Protein AF-A0A1B8NV37-F1 (afdb_monomer)

Mean predicted aligned error: 9.91 Å

Nearest PDB structures (foldseek):
  8gym-assembly1_7l  TM=1.848E-01  e=8.787E+00  Tetrahymena thermophila SB210
  1bp3-assembly1_A  TM=1.565E-01  e=9.350E+00  Homo sapiens

Organism: Halomonas elongata (NCBI:txid2746)

Foldseek 3Di:
DPDLDDAQQADDQVLLVLLVLVCVVVVPDWAADPPWPAGIVVRCCPDPLVAQNCLVRDPPPPPPVVVCVVPPPDDDDRPDPDPRSRGGDDDPSSVVSSSCCVPPPPNVVSVD

Radius of gyration: 16.34 Å; Cα contacts (8 Å, |Δi|>4): 104; chains: 1; bounding box: 37×35×49 Å

Secondary structure (DSSP, 8-state):
-------SSS--HHHHHHHHHHHHHHTPPPPB-TTSSSSBHHHHHHSTTTTT-GGGGS------HHHHHHH--S----S--STTTTS---SHHHHHHHHHHHH-TTGGGT--

Structure (mmCIF, N/CA/C/O backbone):
data_AF-A0A1B8NV37-F1
#
_entry.id   AF-A0A1B8NV37-F1
#
loop_
_atom_site.group_PDB
_atom_site.id
_atom_site.type_symbol
_atom_site.label_atom_id
_atom_site.label_alt_id
_atom_site.label_comp_id
_atom_site.label_asym_id
_atom_site.label_entity_id
_atom_site.label_seq_id
_atom_site.pdbx_PDB_ins_code
_atom_site.Cartn_x
_atom_site.Cartn_y
_atom_site.Cartn_z
_atom_site.occupancy
_atom_site.B_iso_or_equiv
_atom_site.auth_seq_id
_atom_site.auth_comp_id
_atom_site.auth_asym_id
_atom_site.auth_atom_id
_atom_site.pdbx_PDB_model_num
ATOM 1 N N . MET A 1 1 ? 21.372 1.040 -7.855 1.00 48.44 1 MET A N 1
ATOM 2 C CA . MET A 1 1 ? 20.559 1.676 -6.797 1.00 48.44 1 MET A CA 1
ATOM 3 C C . MET A 1 1 ? 20.701 0.810 -5.556 1.00 48.44 1 MET A C 1
ATOM 5 O O . MET A 1 1 ? 20.366 -0.358 -5.6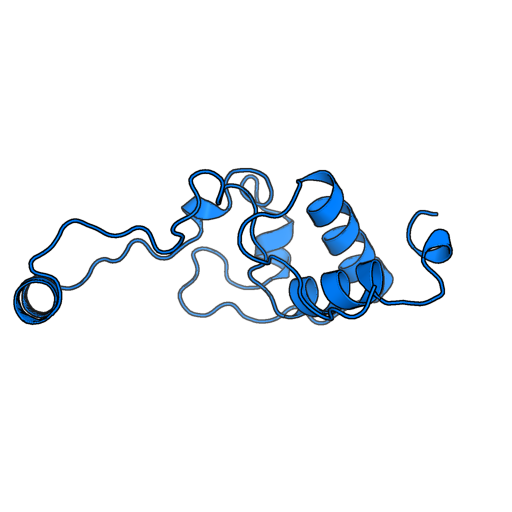37 1.00 48.44 1 MET A O 1
ATOM 9 N N . THR A 1 2 ? 21.311 1.316 -4.483 1.00 59.94 2 THR A N 1
ATOM 10 C CA . THR A 1 2 ? 21.692 0.547 -3.275 1.00 59.94 2 THR A CA 1
ATOM 11 C C . THR A 1 2 ? 20.704 0.704 -2.109 1.00 59.94 2 THR A C 1
ATOM 13 O O . THR A 1 2 ? 21.059 0.402 -0.977 1.00 59.94 2 THR A O 1
ATOM 16 N N . GLY A 1 3 ? 19.485 1.191 -2.370 1.00 64.75 3 GLY A N 1
ATOM 17 C CA . GLY A 1 3 ? 18.424 1.328 -1.368 1.00 64.75 3 GLY A CA 1
ATOM 18 C C . GLY A 1 3 ? 17.262 0.365 -1.622 1.00 64.75 3 GLY A C 1
ATOM 19 O O . GLY A 1 3 ? 16.883 0.141 -2.773 1.00 64.75 3 GLY A O 1
ATOM 20 N N . ASP A 1 4 ? 16.710 -0.176 -0.540 1.00 74.31 4 ASP A N 1
ATOM 21 C CA . ASP A 1 4 ? 15.548 -1.075 -0.456 1.00 74.31 4 ASP A CA 1
ATOM 22 C C . ASP A 1 4 ? 14.292 -0.361 0.084 1.00 74.31 4 ASP A C 1
ATOM 24 O O . ASP A 1 4 ? 13.317 -0.985 0.496 1.00 74.31 4 ASP A O 1
ATOM 28 N N . GLN A 1 5 ? 14.317 0.969 0.084 1.00 85.44 5 GLN A N 1
ATOM 29 C CA . GLN A 1 5 ? 13.266 1.796 0.657 1.00 85.44 5 GLN A 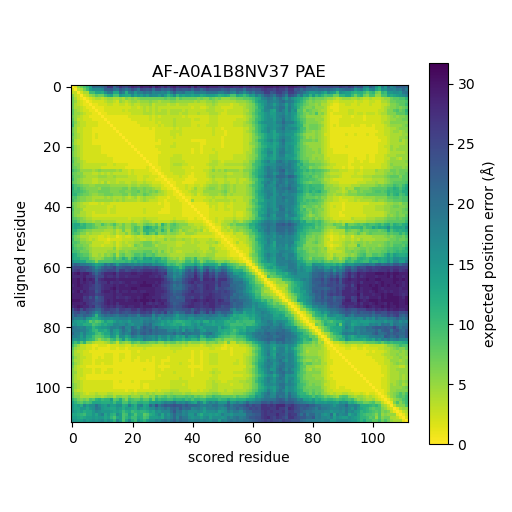CA 1
ATOM 30 C C . GLN A 1 5 ? 12.173 2.116 -0.368 1.00 85.44 5 GLN A C 1
ATOM 32 O O . GLN A 1 5 ? 12.457 2.431 -1.524 1.00 85.44 5 GLN A O 1
ATOM 37 N N . VAL A 1 6 ? 10.923 2.095 0.094 1.00 87.56 6 VAL A N 1
ATOM 38 C CA . VAL A 1 6 ? 9.739 2.622 -0.601 1.00 87.56 6 VAL A CA 1
ATOM 39 C C . VAL A 1 6 ? 9.013 3.610 0.301 1.00 87.56 6 VAL A C 1
ATOM 41 O O . VAL A 1 6 ? 8.972 3.430 1.517 1.00 87.56 6 VAL A O 1
ATOM 44 N N . TYR A 1 7 ? 8.415 4.632 -0.307 1.00 87.75 7 TYR A N 1
ATOM 45 C CA . TYR A 1 7 ? 7.504 5.551 0.370 1.00 87.75 7 TYR A CA 1
ATOM 46 C C . TYR A 1 7 ? 6.095 4.960 0.328 1.00 87.75 7 TYR A C 1
ATOM 48 O O . TYR A 1 7 ? 5.521 4.794 -0.748 1.00 87.75 7 TYR A O 1
ATOM 56 N N . ALA A 1 8 ? 5.572 4.580 1.492 1.00 91.06 8 ALA A N 1
ATOM 57 C CA . ALA A 1 8 ? 4.239 3.990 1.622 1.00 91.06 8 ALA A CA 1
ATOM 58 C C . ALA A 1 8 ? 3.149 5.044 1.873 1.00 91.06 8 ALA A C 1
ATOM 60 O O . ALA A 1 8 ? 1.971 4.753 1.709 1.00 91.06 8 ALA A O 1
ATOM 61 N N . ASP A 1 9 ? 3.537 6.252 2.271 1.00 86.38 9 ASP A N 1
ATOM 62 C CA . ASP A 1 9 ? 2.674 7.353 2.697 1.00 86.38 9 ASP A CA 1
ATOM 63 C C . ASP A 1 9 ? 2.310 8.342 1.576 1.00 86.38 9 ASP A C 1
ATOM 65 O O . ASP A 1 9 ? 1.323 9.065 1.703 1.00 86.38 9 ASP A O 1
ATOM 69 N N . ASP A 1 10 ? 3.078 8.367 0.483 1.00 87.88 10 ASP A N 1
ATOM 70 C CA . ASP A 1 10 ? 2.822 9.185 -0.711 1.00 87.88 10 ASP A CA 1
ATOM 71 C C . ASP A 1 10 ? 3.036 8.342 -1.976 1.00 87.88 10 ASP A C 1
ATOM 73 O O . ASP A 1 10 ? 4.145 8.215 -2.506 1.00 87.88 10 ASP A O 1
ATOM 77 N N . VAL A 1 11 ? 1.961 7.693 -2.427 1.00 90.62 11 VAL A N 1
ATOM 78 C CA . VAL A 1 11 ? 1.991 6.760 -3.560 1.00 90.62 11 VAL A CA 1
ATOM 79 C C . VAL A 1 11 ? 1.297 7.377 -4.767 1.00 90.62 11 VAL A C 1
ATOM 81 O O . VAL A 1 11 ? 0.121 7.735 -4.729 1.00 90.62 11 VAL A O 1
ATOM 84 N N . ALA A 1 12 ? 1.988 7.444 -5.904 1.00 91.00 12 ALA A N 1
ATOM 85 C CA . ALA A 1 12 ? 1.364 7.901 -7.142 1.00 91.00 12 ALA A CA 1
ATOM 86 C C . ALA A 1 12 ? 0.157 7.013 -7.508 1.00 91.00 12 ALA A C 1
ATOM 88 O O . ALA A 1 12 ? 0.260 5.787 -7.507 1.00 91.00 12 ALA A O 1
ATOM 89 N N . GLY A 1 13 ? -0.974 7.613 -7.889 1.00 91.25 13 GLY A N 1
ATOM 90 C CA . GLY A 1 13 ? -2.191 6.861 -8.234 1.00 91.25 13 GLY A CA 1
ATOM 91 C C . GLY A 1 13 ? -1.982 5.752 -9.277 1.00 91.25 13 GLY A C 1
ATOM 92 O O . GLY A 1 13 ? -2.442 4.638 -9.040 1.00 91.25 13 GLY A O 1
ATOM 93 N N . PRO A 1 14 ? -1.227 5.972 -10.376 1.00 92.62 14 PRO A N 1
ATOM 94 C CA . PRO A 1 14 ? -0.899 4.899 -11.317 1.00 92.62 14 PRO A CA 1
ATOM 95 C C . PRO A 1 14 ? -0.143 3.720 -10.687 1.00 92.62 14 PRO A C 1
ATOM 97 O O . PRO A 1 14 ? -0.382 2.574 -11.060 1.00 92.62 14 PRO A O 1
ATOM 100 N N . MET A 1 15 ? 0.735 3.980 -9.711 1.00 93.06 15 MET A N 1
ATOM 101 C CA . MET A 1 15 ? 1.436 2.922 -8.980 1.00 93.06 15 MET A CA 1
ATOM 102 C C . MET A 1 15 ? 0.458 2.119 -8.122 1.00 93.06 15 MET A C 1
ATOM 104 O O . MET A 1 15 ? 0.487 0.894 -8.128 1.00 93.06 15 MET A O 1
ATOM 108 N N . LEU A 1 16 ? -0.461 2.803 -7.444 1.00 94.06 16 LEU A N 1
ATOM 109 C CA . LEU A 1 16 ? -1.491 2.168 -6.629 1.00 94.06 16 LEU A CA 1
ATOM 110 C C . LEU A 1 16 ? -2.457 1.309 -7.466 1.00 94.06 16 LEU A C 1
ATOM 112 O O . LEU A 1 16 ? -2.855 0.224 -7.050 1.00 94.06 16 LEU A O 1
ATOM 116 N N . VAL A 1 17 ? -2.782 1.746 -8.687 1.00 93.94 17 VAL A N 1
ATOM 117 C CA . VAL A 1 17 ? -3.537 0.936 -9.659 1.00 93.94 17 VAL A CA 1
ATOM 118 C C . VAL A 1 17 ? -2.777 -0.343 -10.015 1.00 93.94 17 VAL A C 1
ATOM 120 O O . VAL A 1 17 ? -3.359 -1.426 -9.975 1.00 93.94 17 VAL A O 1
ATOM 123 N N . ALA A 1 18 ? -1.484 -0.241 -10.323 1.00 94.31 18 ALA A N 1
ATOM 124 C CA . ALA A 1 18 ? -0.657 -1.402 -10.648 1.00 94.31 18 ALA A CA 1
ATOM 125 C C . ALA A 1 18 ? -0.534 -2.380 -9.471 1.00 94.31 18 ALA A C 1
ATOM 127 O O . ALA A 1 18 ? -0.582 -3.594 -9.662 1.00 94.31 18 ALA A O 1
ATOM 128 N N . ILE A 1 19 ? -0.442 -1.851 -8.250 1.00 95.25 19 ILE A N 1
ATOM 129 C CA . ILE A 1 19 ? -0.462 -2.630 -7.011 1.00 95.25 19 ILE A CA 1
ATOM 130 C C . ILE A 1 19 ? -1.761 -3.440 -6.904 1.00 95.25 19 ILE A C 1
ATOM 132 O O . ILE A 1 19 ? -1.692 -4.659 -6.760 1.00 95.25 19 ILE A O 1
ATOM 136 N N . HIS A 1 20 ? -2.934 -2.811 -7.046 1.00 95.00 20 HIS A N 1
ATOM 137 C CA . HIS A 1 20 ? -4.221 -3.518 -6.968 1.00 95.00 20 HIS A CA 1
ATOM 138 C C . HIS A 1 20 ? -4.378 -4.573 -8.080 1.00 95.00 20 HIS A C 1
ATOM 140 O O . HIS A 1 20 ? -4.863 -5.677 -7.828 1.00 95.00 20 HIS A O 1
ATOM 146 N N . GLN A 1 21 ? -3.912 -4.280 -9.299 1.00 94.19 21 GLN A N 1
ATOM 147 C CA . GLN A 1 21 ? -3.901 -5.254 -10.396 1.00 94.19 21 GLN A CA 1
ATOM 148 C C . GLN A 1 21 ? -3.002 -6.455 -10.087 1.00 94.19 21 GLN A C 1
ATOM 150 O O . GLN A 1 21 ? -3.376 -7.597 -10.364 1.00 94.19 21 GLN A O 1
ATOM 155 N N . LEU A 1 22 ? -1.826 -6.220 -9.500 1.00 94.56 22 LEU A N 1
ATOM 156 C CA . LEU A 1 22 ? -0.906 -7.2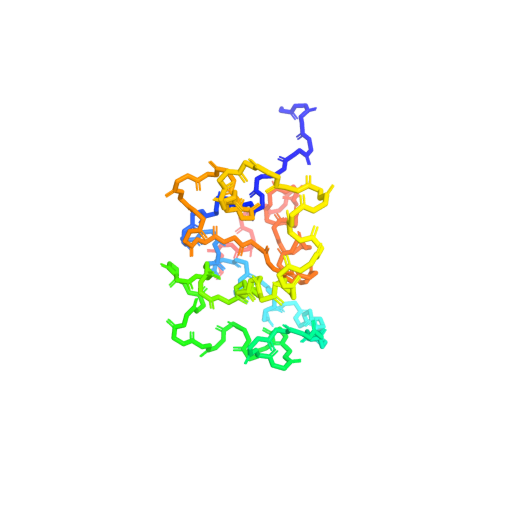91 -9.141 1.00 94.56 22 LEU A CA 1
ATOM 157 C C . LEU A 1 22 ? -1.460 -8.162 -8.008 1.00 94.56 22 LEU A C 1
ATOM 159 O O . LEU A 1 22 ? -1.365 -9.386 -8.094 1.00 94.56 22 LEU A O 1
ATOM 163 N N . ILE A 1 23 ? -2.075 -7.548 -6.993 1.00 95.69 23 ILE A N 1
ATOM 164 C CA . ILE A 1 23 ? -2.790 -8.243 -5.911 1.00 95.69 23 ILE A CA 1
ATOM 165 C C . ILE A 1 23 ? -3.814 -9.215 -6.503 1.00 95.69 23 ILE A C 1
ATOM 167 O O . ILE A 1 23 ? -3.783 -10.406 -6.190 1.00 95.69 23 ILE A O 1
ATOM 171 N N . GLN A 1 24 ? -4.654 -8.733 -7.426 1.00 94.38 24 GLN A N 1
ATOM 172 C CA . GLN A 1 24 ? -5.656 -9.558 -8.099 1.00 94.38 24 GLN A CA 1
ATOM 173 C C . GLN A 1 24 ? -5.018 -10.672 -8.943 1.00 94.38 24 GLN A C 1
ATOM 175 O O . GLN A 1 24 ? -5.463 -11.817 -8.894 1.00 94.38 24 GLN A O 1
ATOM 180 N N . ARG A 1 25 ? -3.968 -10.360 -9.713 1.00 94.00 25 ARG A N 1
ATOM 181 C CA . ARG A 1 25 ? -3.289 -11.320 -10.599 1.00 94.00 25 ARG A CA 1
ATOM 182 C C . ARG A 1 25 ? -2.609 -12.453 -9.835 1.00 94.00 25 ARG A C 1
ATOM 184 O O . ARG A 1 25 ? -2.587 -13.580 -10.322 1.00 94.00 25 ARG A O 1
ATOM 19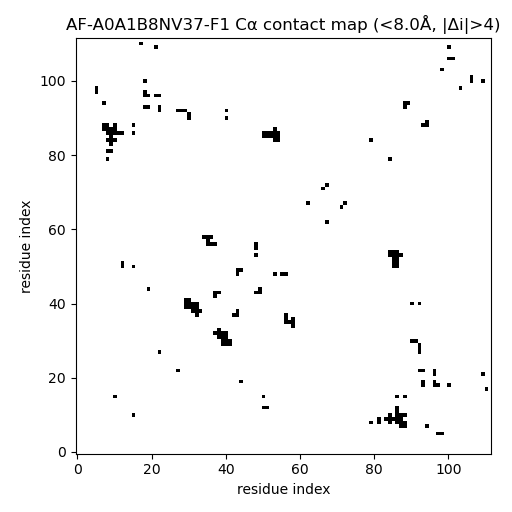1 N N . LEU A 1 26 ? -2.025 -12.151 -8.679 1.00 93.75 26 LEU A N 1
ATOM 192 C CA . LEU A 1 26 ? -1.347 -13.133 -7.835 1.00 93.75 26 LEU A CA 1
ATOM 193 C C . LEU A 1 26 ? -2.288 -13.817 -6.837 1.00 93.75 26 LEU A C 1
ATOM 195 O O . LEU A 1 26 ? -1.872 -14.783 -6.203 1.00 93.75 26 LEU A O 1
ATOM 199 N N . GLY A 1 27 ? -3.528 -13.337 -6.699 1.00 95.12 27 GLY A N 1
ATOM 200 C CA . GLY A 1 27 ? -4.469 -13.833 -5.698 1.00 95.12 27 GLY A CA 1
ATOM 201 C C . GLY A 1 27 ? -3.935 -13.649 -4.278 1.00 95.12 27 GLY A C 1
ATOM 202 O O . GLY A 1 27 ? -4.010 -14.582 -3.478 1.00 95.12 27 GLY A O 1
ATOM 203 N N . LEU A 1 28 ? -3.330 -12.488 -3.987 1.00 95.38 28 LEU A N 1
ATOM 204 C CA . LEU A 1 28 ? -2.840 -12.205 -2.637 1.00 95.38 28 LEU A CA 1
ATOM 205 C C . LEU A 1 28 ? -4.014 -12.190 -1.648 1.00 95.38 28 LEU A C 1
ATOM 207 O O . LEU A 1 28 ? -5.136 -11.842 -2.005 1.00 95.38 28 LEU A O 1
ATOM 211 N N . PHE A 1 29 ? -3.740 -12.622 -0.419 1.00 92.62 29 PHE A N 1
ATOM 212 C CA . PHE A 1 29 ? -4.754 -12.815 0.612 1.00 92.62 29 PHE A CA 1
ATOM 213 C C . PHE A 1 29 ? -5.445 -11.501 0.993 1.00 92.62 29 PHE A C 1
ATOM 215 O O . PHE A 1 29 ? -4.770 -10.496 1.220 1.00 92.62 29 PHE A O 1
ATOM 222 N N . ASP A 1 30 ? -6.772 -11.551 1.118 1.00 93.25 30 ASP A N 1
ATOM 223 C CA . ASP A 1 30 ? -7.560 -10.449 1.655 1.00 93.25 30 ASP A CA 1
ATOM 224 C C . ASP A 1 30 ? -7.540 -10.485 3.187 1.00 93.25 30 ASP A C 1
ATOM 226 O O . ASP A 1 30 ? -8.025 -11.441 3.795 1.00 93.25 30 ASP A O 1
ATOM 230 N N . GLU A 1 31 ? -6.991 -9.452 3.820 1.00 92.19 31 GLU A N 1
ATOM 231 C CA . GLU A 1 31 ? -6.849 -9.397 5.275 1.00 92.19 31 GLU A CA 1
ATOM 232 C C . GLU A 1 31 ? -7.978 -8.601 5.946 1.00 92.19 31 GLU A C 1
ATOM 234 O O . GLU A 1 31 ? -8.443 -7.602 5.387 1.00 92.19 31 GLU A O 1
ATOM 239 N N . PRO A 1 32 ? -8.426 -9.012 7.148 1.00 90.75 32 PRO A N 1
ATOM 240 C CA . PRO A 1 32 ? -9.359 -8.221 7.940 1.00 90.75 32 PRO A CA 1
ATOM 241 C C . PRO A 1 32 ? -8.693 -6.927 8.426 1.00 90.75 32 PRO A C 1
ATOM 243 O O . PRO A 1 32 ? -7.531 -6.932 8.835 1.00 90.75 32 PRO A O 1
ATOM 246 N N . LEU A 1 33 ? -9.446 -5.826 8.411 1.00 85.81 33 LEU A N 1
ATOM 247 C CA . LEU A 1 33 ? -8.973 -4.508 8.839 1.00 85.81 33 LEU A CA 1
ATOM 248 C C . LEU A 1 33 ? -9.716 -4.060 10.103 1.00 85.81 33 LEU A C 1
ATOM 250 O O . LEU A 1 33 ? -10.770 -3.425 10.048 1.00 85.81 33 LEU A O 1
ATOM 254 N N . ASP A 1 34 ? -9.151 -4.387 11.264 1.00 81.25 34 ASP A N 1
ATOM 255 C CA . ASP A 1 34 ? -9.737 -4.024 12.554 1.00 81.25 34 ASP A CA 1
ATOM 256 C C . ASP A 1 34 ? -9.664 -2.511 12.807 1.00 81.25 34 ASP A C 1
ATOM 258 O O . ASP A 1 34 ? -8.607 -1.885 12.722 1.00 81.25 34 ASP A O 1
ATOM 262 N N . GLY A 1 35 ? -10.805 -1.914 13.164 1.00 73.50 35 GLY A N 1
ATOM 263 C CA . GLY A 1 35 ? -10.897 -0.484 13.477 1.00 73.50 35 GLY A CA 1
ATOM 264 C C . GLY A 1 35 ? -10.889 0.446 12.258 1.00 73.50 35 GLY A C 1
ATOM 265 O O . GLY A 1 35 ? -10.858 1.664 12.438 1.00 73.50 35 GLY A O 1
ATOM 266 N N . ALA A 1 36 ? -10.945 -0.099 11.040 1.00 76.00 36 ALA A N 1
ATOM 267 C CA . ALA A 1 36 ? -11.124 0.668 9.813 1.00 76.00 36 ALA A CA 1
ATOM 268 C C . ALA A 1 36 ? -12.614 0.887 9.487 1.00 76.00 36 ALA A C 1
ATOM 270 O O . ALA A 1 36 ? -13.505 0.209 10.000 1.00 76.00 36 ALA A O 1
ATOM 271 N N . THR A 1 37 ? -12.899 1.840 8.597 1.00 78.94 37 THR A N 1
ATOM 272 C CA . THR A 1 37 ? -14.255 2.075 8.055 1.00 78.94 37 THR A CA 1
ATOM 273 C C . THR A 1 37 ? -14.706 0.988 7.073 1.00 78.94 37 THR A C 1
ATOM 275 O O . THR A 1 37 ? -15.884 0.917 6.724 1.00 78.94 37 THR 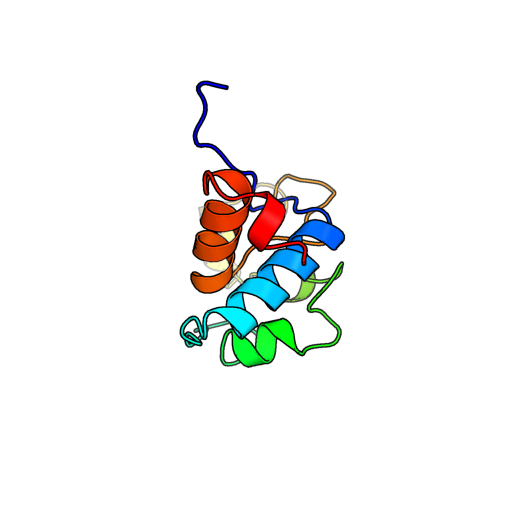A O 1
AT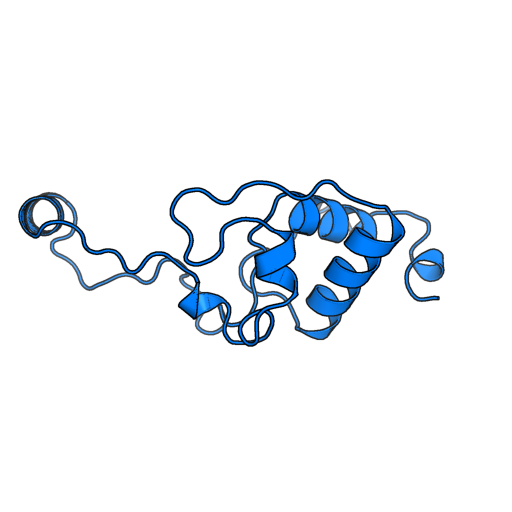OM 278 N N . VAL A 1 38 ? -13.775 0.138 6.641 1.00 83.75 38 VAL A N 1
ATOM 279 C CA . VAL A 1 38 ? -13.972 -1.016 5.761 1.00 83.75 38 VAL A CA 1
ATOM 280 C C . VAL A 1 38 ? -13.560 -2.288 6.499 1.00 83.75 38 VAL A C 1
ATOM 282 O O . VAL A 1 38 ? -12.663 -2.254 7.332 1.00 83.75 38 VAL A O 1
ATOM 285 N N . THR A 1 39 ? -14.219 -3.409 6.208 1.00 87.19 39 THR A N 1
ATOM 286 C CA . THR A 1 39 ? -14.045 -4.662 6.966 1.00 87.19 39 THR A CA 1
ATOM 287 C C . THR A 1 39 ? -12.780 -5.436 6.609 1.00 87.19 39 THR A C 1
ATOM 289 O O . THR A 1 39 ? -12.257 -6.174 7.440 1.00 87.19 39 THR A O 1
ATOM 292 N N . ASP A 1 40 ? -12.307 -5.306 5.372 1.00 90.12 40 ASP A N 1
ATOM 293 C CA . ASP A 1 40 ? -11.170 -6.052 4.839 1.00 90.12 40 ASP A CA 1
ATOM 294 C C . ASP A 1 40 ? -10.494 -5.299 3.683 1.00 90.12 40 ASP A C 1
ATOM 296 O O . ASP A 1 40 ? -10.992 -4.280 3.183 1.00 90.12 40 ASP A O 1
ATOM 300 N N . SER A 1 41 ? -9.339 -5.804 3.254 1.00 92.12 41 SER A N 1
ATOM 301 C CA . SER A 1 41 ? -8.568 -5.225 2.156 1.00 92.12 41 SER A CA 1
ATOM 302 C C . SER A 1 41 ? -9.289 -5.290 0.803 1.00 92.12 41 SER A C 1
ATOM 304 O O . SER A 1 41 ? -9.098 -4.417 -0.040 1.00 92.12 41 SER A O 1
ATOM 306 N N . ARG A 1 42 ? -10.184 -6.255 0.580 1.00 91.88 42 ARG A N 1
ATOM 307 C CA . ARG A 1 42 ? -10.966 -6.323 -0.664 1.00 91.88 42 ARG A CA 1
ATOM 308 C C . ARG A 1 42 ? -11.967 -5.176 -0.756 1.00 91.88 42 ARG A C 1
ATOM 310 O O . ARG A 1 42 ? -12.103 -4.539 -1.804 1.00 91.88 42 ARG A O 1
ATOM 317 N N . ALA A 1 43 ? -12.672 -4.912 0.341 1.00 89.25 43 ALA A N 1
ATOM 318 C CA . ALA A 1 43 ? -13.568 -3.776 0.471 1.00 89.25 43 ALA A CA 1
ATOM 319 C C . ALA A 1 43 ? -12.786 -2.476 0.260 1.00 89.25 43 ALA A C 1
ATOM 321 O O . ALA A 1 43 ? -13.204 -1.642 -0.536 1.00 89.25 43 ALA A O 1
ATOM 322 N N . LEU A 1 44 ? -11.602 -2.359 0.869 1.00 89.56 44 LEU A N 1
ATOM 323 C CA . LEU A 1 44 ? -10.691 -1.228 0.690 1.00 89.56 44 LEU A CA 1
ATOM 324 C C . LEU A 1 44 ? -10.356 -0.932 -0.786 1.00 89.56 44 LEU A C 1
ATOM 326 O O . LEU A 1 44 ? -10.353 0.231 -1.181 1.00 89.56 44 LEU A O 1
ATOM 330 N N . TYR A 1 45 ? -10.093 -1.949 -1.613 1.00 88.81 45 TYR A N 1
ATOM 331 C CA . TYR A 1 45 ? -9.723 -1.747 -3.025 1.00 88.81 45 TYR A CA 1
ATOM 332 C C . TYR A 1 45 ? -10.900 -1.372 -3.932 1.00 88.81 45 TYR A C 1
ATOM 334 O O . TYR A 1 45 ? -10.688 -0.915 -5.055 1.00 88.81 45 TYR A O 1
ATOM 342 N N . THR A 1 46 ? -12.130 -1.601 -3.472 1.00 84.69 46 THR A N 1
ATOM 343 C CA . THR A 1 46 ? -13.353 -1.462 -4.277 1.00 84.69 46 THR A CA 1
ATOM 344 C C . THR A 1 46 ? -14.215 -0.266 -3.875 1.00 84.69 46 THR A C 1
ATOM 346 O O . THR A 1 46 ? -15.217 -0.000 -4.537 1.00 84.69 46 THR A O 1
ATOM 349 N N . THR A 1 47 ? -13.841 0.481 -2.830 1.00 80.06 47 THR A N 1
ATOM 350 C CA . THR A 1 47 ? -14.559 1.696 -2.430 1.00 80.06 47 THR A CA 1
ATOM 351 C C . THR A 1 47 ? -14.284 2.873 -3.368 1.00 80.06 47 THR A C 1
ATOM 353 O O . THR A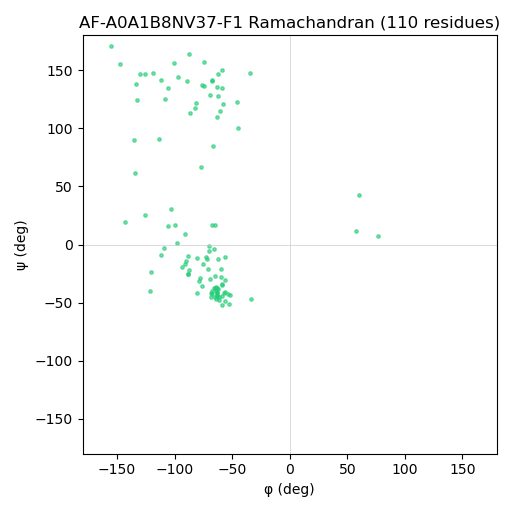 1 47 ? -13.215 2.997 -3.965 1.00 80.06 47 THR A O 1
ATOM 356 N N . ASP A 1 48 ? -15.203 3.841 -3.389 1.00 76.94 48 ASP A N 1
ATOM 357 C CA . ASP A 1 48 ? -14.996 5.133 -4.064 1.00 76.94 48 ASP A CA 1
ATOM 358 C C . ASP A 1 48 ? -13.836 5.956 -3.465 1.00 76.94 48 ASP A C 1
ATOM 360 O O . ASP A 1 48 ? -13.413 6.964 -4.034 1.00 76.94 48 ASP A O 1
ATOM 364 N N . THR A 1 49 ? -13.329 5.559 -2.294 1.00 77.50 49 THR A N 1
ATOM 365 C CA . THR A 1 49 ? -12.197 6.191 -1.605 1.00 77.50 49 THR A CA 1
ATOM 366 C C . THR A 1 49 ? -10.866 5.479 -1.844 1.00 77.50 49 THR A C 1
ATOM 368 O O . THR A 1 49 ? -9.845 5.946 -1.340 1.00 77.50 49 THR A O 1
ATOM 371 N N . ALA A 1 50 ? -10.848 4.404 -2.643 1.00 82.00 50 ALA A N 1
ATOM 372 C CA . ALA A 1 50 ? -9.660 3.595 -2.927 1.00 82.00 50 ALA A CA 1
ATOM 373 C C . ALA A 1 50 ? -8.510 4.384 -3.583 1.00 82.00 50 ALA A C 1
ATOM 375 O O . ALA A 1 50 ? -7.352 3.969 -3.495 1.00 82.00 50 ALA A O 1
ATOM 376 N N . TYR A 1 51 ? -8.815 5.529 -4.209 1.00 87.69 51 TYR A N 1
ATOM 377 C CA . TYR A 1 51 ? -7.843 6.425 -4.831 1.00 87.69 51 TYR A CA 1
ATOM 378 C C . TYR A 1 51 ? -8.101 7.886 -4.459 1.00 87.69 51 TYR A C 1
ATOM 380 O O . TYR A 1 51 ? -9.233 8.363 -4.466 1.00 87.69 51 TYR A O 1
ATOM 388 N N . TYR A 1 52 ? -7.020 8.610 -4.186 1.00 85.12 52 TYR A N 1
ATOM 389 C CA . TYR A 1 52 ? -6.943 10.050 -3.932 1.00 85.12 52 TYR A CA 1
ATOM 390 C C . TYR A 1 52 ? -7.796 10.574 -2.766 1.00 85.12 52 TYR A C 1
ATOM 392 O O . TYR A 1 52 ? -7.971 11.783 -2.621 1.00 85.12 52 TYR A O 1
ATOM 400 N N . ARG A 1 53 ? -8.343 9.675 -1.946 1.00 84.06 53 ARG A N 1
ATOM 401 C CA . ARG A 1 53 ? -9.182 9.982 -0.780 1.00 84.06 53 ARG A CA 1
ATOM 402 C C . ARG A 1 53 ? -8.932 9.016 0.376 1.00 84.06 53 ARG A C 1
ATOM 404 O O . ARG A 1 53 ? -9.788 8.854 1.249 1.00 84.06 53 ARG A O 1
ATOM 411 N N . ARG A 1 54 ? -7.790 8.327 0.371 1.00 84.44 54 ARG A N 1
ATOM 412 C CA . ARG A 1 54 ? -7.488 7.278 1.355 1.00 84.44 54 ARG A CA 1
ATOM 413 C C . ARG A 1 54 ? -7.228 7.849 2.743 1.00 84.44 54 ARG A C 1
ATOM 415 O O . ARG A 1 54 ? -7.412 7.154 3.730 1.00 84.44 54 ARG A O 1
ATOM 422 N N . ASP A 1 55 ? -6.883 9.129 2.840 1.00 77.00 55 ASP A N 1
ATOM 423 C CA . ASP A 1 55 ? -6.809 9.885 4.092 1.00 77.00 55 ASP A CA 1
ATOM 424 C C . ASP A 1 55 ? -8.131 9.855 4.880 1.00 77.00 55 ASP A C 1
ATOM 426 O O . ASP A 1 55 ? -8.107 9.827 6.107 1.00 77.00 55 ASP A O 1
ATOM 430 N N . SER A 1 56 ? -9.275 9.756 4.192 1.00 75.44 56 SER A N 1
ATOM 431 C CA . SER A 1 56 ? -10.596 9.613 4.827 1.00 75.44 56 SER A CA 1
ATOM 432 C C . SER A 1 56 ? -10.865 8.235 5.449 1.00 75.44 56 SER A C 1
ATOM 434 O O . SER A 1 56 ? -11.857 8.066 6.155 1.00 75.44 56 SER A O 1
ATOM 436 N N . LEU A 1 57 ? -10.004 7.246 5.185 1.00 73.06 57 LEU A N 1
ATOM 437 C CA . LEU A 1 57 ? -10.082 5.902 5.766 1.00 73.06 57 LEU A CA 1
ATOM 438 C C . LEU A 1 57 ? -9.306 5.789 7.079 1.00 73.06 57 LEU A C 1
ATOM 440 O O . LEU A 1 57 ? -9.473 4.810 7.807 1.00 73.06 57 LEU A O 1
ATOM 444 N N . LEU A 1 58 ? -8.455 6.771 7.380 1.00 69.19 58 LEU A N 1
ATOM 445 C CA . LEU A 1 58 ? -7.712 6.801 8.627 1.00 69.19 58 LEU A CA 1
ATOM 446 C C . LEU A 1 58 ? -8.680 7.014 9.795 1.00 69.19 58 LEU A C 1
ATOM 448 O O . LEU A 1 58 ? -9.624 7.798 9.669 1.00 69.19 58 LEU A O 1
ATOM 452 N N . PRO A 1 59 ? -8.449 6.357 10.943 1.00 63.47 59 PRO A N 1
ATOM 453 C CA . PRO A 1 59 ? -9.278 6.568 12.112 1.00 63.47 59 PRO A CA 1
ATOM 454 C C . PRO A 1 59 ? -9.248 8.049 12.490 1.00 63.47 59 PRO A C 1
ATOM 456 O O . PRO A 1 59 ? -8.192 8.626 12.770 1.00 63.47 59 PRO A O 1
ATOM 459 N N . ASP A 1 60 ? -10.427 8.669 12.507 1.00 56.31 60 ASP A N 1
ATOM 460 C CA . ASP A 1 60 ? -10.595 9.979 13.109 1.00 56.31 60 ASP A CA 1
ATOM 461 C C . ASP A 1 60 ? -10.285 9.787 14.591 1.00 56.31 60 ASP A C 1
ATOM 463 O O . ASP A 1 60 ? -10.995 9.075 15.300 1.00 56.31 60 ASP A O 1
ATOM 467 N N . VAL A 1 61 ? -9.162 10.332 15.054 1.00 49.19 61 VAL A N 1
ATOM 468 C CA . VAL A 1 61 ? -8.715 10.153 16.434 1.00 49.19 61 VAL A CA 1
ATOM 469 C C . VAL A 1 61 ? -9.712 10.859 17.363 1.00 49.19 61 VAL A C 1
ATOM 471 O O . VAL A 1 61 ? -9.513 12.009 17.759 1.00 49.19 61 VAL A O 1
ATOM 474 N N . THR A 1 62 ? -10.803 10.187 17.735 1.00 44.50 62 THR A N 1
ATOM 475 C CA . THR A 1 62 ? -11.605 10.520 18.912 1.00 44.50 62 THR A CA 1
ATOM 476 C C . THR A 1 62 ? -10.859 10.009 20.134 1.00 44.50 62 THR A C 1
ATOM 478 O O . THR A 1 62 ? -11.281 9.081 20.818 1.00 44.50 62 THR A O 1
ATOM 481 N N . GLU A 1 63 ? -9.705 10.618 20.400 1.00 44.09 63 GLU A N 1
ATOM 482 C CA . GLU A 1 63 ? -9.090 10.560 21.717 1.00 44.09 63 GLU A CA 1
ATOM 483 C C . GLU A 1 63 ? -10.079 11.182 22.704 1.00 44.09 63 GLU A C 1
ATOM 485 O O . GLU A 1 63 ? -10.399 12.374 22.632 1.00 44.09 63 GLU A O 1
ATOM 490 N N . SER A 1 64 ? -10.576 10.364 23.629 1.00 42.06 64 SER A N 1
ATOM 491 C CA . SER A 1 64 ? -11.242 10.820 24.842 1.00 42.06 64 SER A CA 1
ATOM 492 C C . SER A 1 64 ? -10.393 11.937 25.465 1.00 42.06 64 SER A C 1
ATOM 494 O O . SER A 1 64 ? -9.201 11.766 25.720 1.00 42.06 64 SER A O 1
ATOM 496 N N . GLY A 1 65 ? -10.993 13.120 25.644 1.00 46.25 65 GLY A N 1
ATOM 497 C CA . GLY A 1 65 ? -10.286 14.397 25.852 1.00 46.25 65 GLY A CA 1
ATOM 498 C C . GLY A 1 65 ? -9.293 14.464 27.024 1.00 46.25 65 GLY A C 1
ATOM 499 O O . GLY A 1 65 ? -8.500 15.403 27.094 1.00 46.25 65 GLY A O 1
ATOM 500 N N . GLU A 1 66 ? -9.291 13.466 27.905 1.00 45.50 66 GLU A N 1
ATOM 501 C CA . GLU A 1 66 ? -8.376 13.338 29.040 1.00 45.50 66 GLU A CA 1
ATOM 502 C C . GLU A 1 66 ? -6.981 12.808 28.652 1.00 45.50 66 GLU A C 1
ATOM 504 O O . GLU A 1 66 ? -5.987 13.227 29.246 1.00 45.50 66 GLU A O 1
ATOM 509 N N . LEU A 1 67 ? -6.859 11.958 27.622 1.00 48.91 67 LEU A N 1
ATOM 510 C CA . LEU A 1 67 ? -5.549 11.457 27.165 1.00 48.91 67 LEU A CA 1
ATOM 511 C C . LEU A 1 67 ? -4.794 12.527 26.354 1.00 48.91 67 LEU A C 1
ATOM 513 O O . LEU A 1 67 ? -3.585 12.721 26.511 1.00 48.91 67 LEU A O 1
ATOM 517 N N . ARG A 1 68 ? -5.555 13.311 25.583 1.00 46.59 68 ARG A N 1
ATOM 518 C CA . ARG A 1 68 ? -5.086 14.396 24.712 1.00 46.59 68 ARG A CA 1
ATOM 519 C C . ARG A 1 68 ? -4.421 15.539 25.486 1.00 46.59 68 ARG A C 1
ATOM 521 O O . ARG A 1 68 ? -3.369 16.029 25.085 1.00 46.59 68 ARG A O 1
ATOM 528 N N . LYS A 1 69 ? -4.976 15.923 26.644 1.00 45.28 69 LYS A N 1
ATOM 529 C CA . LYS A 1 69 ? -4.381 16.947 27.528 1.00 45.28 69 LYS A CA 1
ATOM 530 C C . LYS A 1 69 ? -3.086 16.490 28.198 1.00 45.28 69 LYS A C 1
ATOM 532 O O . LYS A 1 69 ? -2.245 17.330 28.506 1.00 45.28 69 LYS A O 1
ATOM 537 N N . ARG A 1 70 ? -2.935 15.186 28.450 1.00 46.28 70 ARG A N 1
ATOM 538 C CA . ARG A 1 70 ? -1.821 14.651 29.245 1.00 46.28 70 ARG A CA 1
ATOM 539 C C . ARG A 1 70 ? -0.578 14.331 28.411 1.00 46.28 70 ARG A C 1
ATOM 541 O O . ARG A 1 70 ? 0.517 14.388 28.959 1.00 46.28 70 ARG A O 1
ATOM 548 N N . PHE A 1 71 ? -0.737 14.061 27.111 1.00 49.09 71 PHE A N 1
ATOM 549 C CA . PHE A 1 71 ? 0.377 13.722 26.212 1.00 49.09 71 PHE A CA 1
ATOM 550 C C . PHE A 1 71 ? 0.564 14.676 25.018 1.00 49.09 71 PHE A C 1
ATOM 552 O O . PHE A 1 71 ? 1.684 14.801 24.527 1.00 49.09 71 PHE A O 1
ATOM 559 N N . PHE A 1 72 ? -0.473 15.403 24.581 1.00 50.81 72 PHE A N 1
ATOM 560 C CA . PHE A 1 72 ? -0.441 16.205 23.350 1.00 50.81 72 PHE A CA 1
ATOM 561 C C . PHE A 1 72 ? -1.021 17.615 23.542 1.00 50.81 72 PHE A C 1
ATOM 563 O O . PHE A 1 72 ? -1.956 18.031 22.861 1.00 50.81 72 PHE A O 1
ATOM 570 N N . GLY A 1 73 ? -0.406 18.411 24.423 1.00 41.31 73 GLY A N 1
ATOM 571 C CA . GLY A 1 73 ? -0.671 19.855 24.556 1.00 41.31 73 GLY A CA 1
ATOM 572 C C . GLY A 1 73 ? -0.287 20.713 23.331 1.00 41.31 73 GLY A C 1
ATOM 573 O O . GLY A 1 73 ? -0.161 21.927 23.454 1.00 41.31 73 GLY A O 1
ATOM 574 N N . GLY A 1 74 ? -0.079 20.108 22.159 1.00 41.19 74 GLY A N 1
ATOM 575 C CA . GLY A 1 74 ? 0.261 20.765 20.897 1.00 41.19 74 GLY A CA 1
ATOM 576 C C . GLY A 1 74 ? -0.662 20.281 19.779 1.00 41.19 74 GLY A C 1
ATOM 577 O O . GLY A 1 74 ? -1.113 19.142 19.812 1.00 41.19 74 GLY A O 1
ATOM 578 N N . ALA A 1 75 ? -0.963 21.173 18.830 1.00 47.25 75 ALA A N 1
ATOM 579 C CA . ALA A 1 75 ? -1.957 21.053 17.756 1.00 47.25 75 ALA A CA 1
ATOM 580 C C . ALA A 1 75 ? -2.146 19.641 17.159 1.00 47.25 75 ALA A C 1
ATOM 582 O O . ALA A 1 75 ? -1.182 18.890 17.040 1.00 47.25 75 ALA A O 1
ATOM 583 N N . LYS A 1 76 ? -3.387 19.327 16.729 1.00 47.72 76 LYS A N 1
ATOM 584 C CA . LYS A 1 76 ? -3.782 18.079 16.038 1.00 47.72 76 LYS A CA 1
ATOM 585 C C . LYS A 1 76 ? -2.743 17.771 14.948 1.00 47.72 76 LYS A C 1
ATOM 587 O O . LYS A 1 76 ? -2.763 18.405 13.897 1.00 47.72 76 LYS A O 1
ATOM 592 N N . LYS A 1 77 ? -1.805 16.859 15.219 1.00 47.78 77 LYS A N 1
ATOM 593 C CA . LYS A 1 77 ? -0.831 16.430 14.216 1.00 47.78 77 LYS A CA 1
ATOM 594 C C . LYS A 1 77 ? -1.525 15.388 13.338 1.00 47.78 77 LYS A C 1
ATOM 596 O O . LYS A 1 77 ? -2.042 14.419 13.895 1.00 47.78 77 LYS A O 1
ATOM 601 N N . PRO A 1 78 ? -1.619 15.598 12.017 1.00 55.28 78 PRO A N 1
ATOM 602 C CA . PRO A 1 78 ? -2.127 14.566 11.123 1.00 55.28 78 PRO A CA 1
ATOM 603 C C . PRO A 1 78 ? -1.258 13.304 11.232 1.00 55.28 78 PRO A C 1
ATOM 605 O O . PRO A 1 78 ? -0.066 13.399 11.531 1.00 55.28 78 PRO A O 1
ATOM 608 N N . ILE A 1 79 ? -1.865 12.132 11.015 1.00 62.16 79 ILE A N 1
ATOM 609 C CA . ILE A 1 79 ? -1.178 10.827 11.070 1.00 62.16 79 ILE A CA 1
ATOM 610 C C . ILE A 1 79 ? -0.025 10.780 10.052 1.00 62.16 79 ILE A C 1
ATOM 612 O O . ILE A 1 79 ? 1.035 10.236 10.351 1.00 62.16 79 ILE A O 1
ATOM 616 N N . PHE A 1 80 ? -0.188 11.439 8.901 1.00 57.69 80 PHE A N 1
ATOM 617 C CA . PHE A 1 80 ? 0.875 11.665 7.926 1.00 57.69 80 PHE A CA 1
ATOM 618 C C . PHE A 1 80 ? 1.355 13.117 7.960 1.00 57.69 80 PHE A C 1
ATOM 620 O O . PHE A 1 80 ? 0.555 14.051 7.966 1.00 57.69 80 PHE A O 1
ATOM 627 N N . THR A 1 81 ? 2.674 13.317 7.951 1.00 51.56 81 THR A N 1
ATOM 628 C CA . THR A 1 81 ? 3.298 14.648 7.850 1.00 51.56 81 THR A CA 1
ATOM 629 C C . THR A 1 81 ? 3.349 15.178 6.416 1.00 51.56 81 THR A C 1
ATOM 631 O O . THR A 1 81 ? 3.666 16.349 6.214 1.00 51.56 81 THR A O 1
ATOM 634 N N . SER A 1 82 ? 3.059 14.332 5.423 1.00 55.81 82 SER A N 1
ATOM 635 C CA . SER A 1 82 ? 2.974 14.720 4.015 1.00 55.81 82 SER A CA 1
ATOM 636 C C . SER A 1 82 ? 1.687 15.505 3.743 1.00 55.81 82 SER A C 1
ATOM 638 O O . SER A 1 82 ? 0.604 15.110 4.168 1.00 55.81 82 SER A O 1
ATOM 640 N N . ALA A 1 83 ? 1.790 16.592 2.974 1.00 52.72 83 ALA A N 1
ATOM 641 C CA . ALA A 1 83 ? 0.635 17.328 2.451 1.00 52.72 83 ALA A CA 1
ATOM 642 C C . ALA A 1 83 ? -0.142 16.548 1.358 1.00 52.72 83 ALA A C 1
ATOM 644 O O . ALA A 1 83 ? -1.147 17.050 0.858 1.00 52.72 83 ALA A O 1
ATOM 645 N N . ASN A 1 84 ? 0.323 15.342 0.997 1.00 56.78 84 ASN A N 1
ATOM 646 C CA . ASN A 1 84 ? -0.111 14.544 -0.152 1.00 56.78 84 ASN A CA 1
ATOM 647 C C . ASN A 1 84 ? -0.558 13.109 0.202 1.00 56.78 84 ASN A C 1
ATOM 649 O O . ASN A 1 84 ? -0.558 12.236 -0.659 1.00 56.78 84 ASN A O 1
ATOM 653 N N . ALA A 1 85 ? -1.015 12.847 1.430 1.00 63.16 85 ALA A N 1
ATOM 654 C CA . ALA A 1 85 ? -1.455 11.511 1.873 1.00 63.16 85 ALA A CA 1
ATOM 655 C C . ALA A 1 85 ? -2.747 10.971 1.202 1.00 63.16 85 ALA A C 1
ATOM 657 O O . ALA A 1 85 ? -3.367 10.026 1.694 1.00 63.16 85 ALA A O 1
ATOM 658 N N . TYR A 1 86 ? -3.163 11.549 0.072 1.00 79.69 86 TYR A N 1
ATOM 659 C CA . TYR A 1 86 ? -4.351 11.170 -0.697 1.00 79.69 86 TYR A CA 1
ATOM 660 C C . TYR A 1 86 ? -4.297 9.716 -1.190 1.00 79.69 86 TYR A C 1
ATOM 662 O O . TYR A 1 86 ? -5.338 9.075 -1.353 1.00 79.69 86 TYR A O 1
ATOM 670 N N . ASN A 1 87 ? -3.087 9.190 -1.392 1.00 89.06 87 ASN A N 1
ATOM 671 C CA . ASN A 1 87 ? -2.812 7.790 -1.684 1.00 89.06 87 ASN A CA 1
ATOM 672 C C . ASN A 1 87 ? -1.675 7.301 -0.790 1.00 89.06 87 ASN A C 1
ATOM 674 O O . ASN A 1 87 ? -0.573 7.841 -0.831 1.00 89.06 87 ASN A O 1
ATOM 678 N N . HIS A 1 88 ? -1.936 6.238 -0.046 1.00 90.00 88 HIS A N 1
ATOM 679 C CA . HIS A 1 88 ? -0.957 5.543 0.773 1.00 90.00 88 HIS A CA 1
ATOM 680 C C . HIS A 1 88 ? -1.314 4.056 0.818 1.00 90.00 88 HIS A C 1
ATOM 682 O O . HIS A 1 88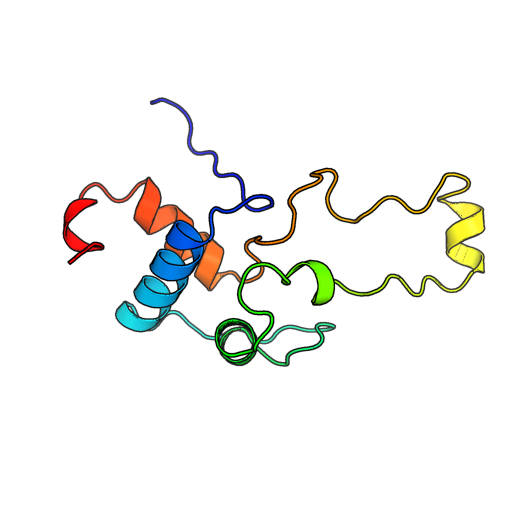 ? -2.471 3.680 0.603 1.00 90.00 88 HIS A O 1
ATOM 688 N N . LEU A 1 89 ? -0.314 3.217 1.065 1.00 93.00 89 LEU A N 1
ATOM 689 C CA . LEU A 1 89 ? -0.505 1.783 1.262 1.00 93.00 89 LEU A CA 1
ATOM 690 C C . LEU A 1 89 ? -1.079 1.560 2.662 1.00 93.00 89 LEU A C 1
ATOM 692 O O . LEU A 1 89 ? -0.647 2.197 3.622 1.00 93.00 89 LEU A O 1
ATOM 696 N N . ILE A 1 90 ? -2.060 0.671 2.771 1.00 91.06 90 ILE A N 1
ATOM 697 C CA . ILE A 1 90 ? -2.769 0.385 4.026 1.00 91.06 90 ILE A CA 1
ATOM 698 C C . ILE A 1 90 ? -2.629 -1.093 4.388 1.00 91.06 90 ILE A C 1
ATOM 700 O O . 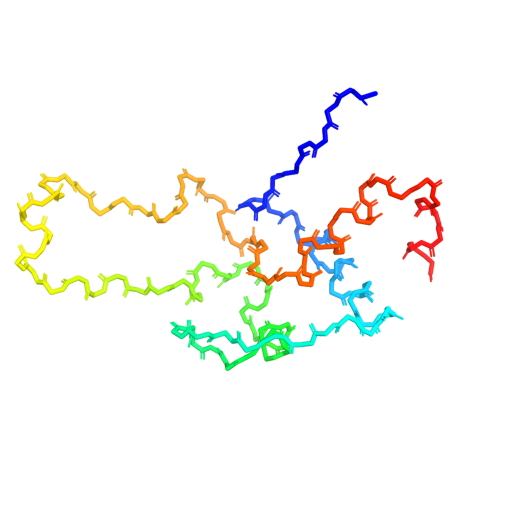ILE A 1 90 ? -2.439 -1.421 5.554 1.00 91.06 90 ILE A O 1
ATOM 704 N N . SER A 1 91 ? -2.706 -1.973 3.392 1.00 92.62 91 SER A N 1
ATOM 705 C CA . SER A 1 91 ? -2.752 -3.423 3.588 1.00 92.62 91 SER A CA 1
ATOM 706 C C . SER A 1 91 ? -1.410 -4.118 3.349 1.00 92.62 91 SER A C 1
ATOM 708 O O . SER A 1 91 ? -0.573 -3.656 2.569 1.00 92.62 91 SER A O 1
ATOM 710 N N . PHE A 1 92 ? -1.216 -5.290 3.952 1.00 94.44 92 PHE A N 1
ATOM 711 C CA . PHE A 1 92 ? -0.065 -6.157 3.708 1.00 94.44 92 PHE A CA 1
ATOM 712 C C . PHE A 1 92 ? 0.067 -6.526 2.226 1.00 94.44 92 PHE A C 1
ATOM 714 O O . PHE A 1 92 ? 1.167 -6.481 1.670 1.00 94.44 92 PHE A O 1
ATOM 721 N N . GLY A 1 93 ? -1.054 -6.826 1.561 1.00 96.19 93 GLY A N 1
ATOM 722 C CA . GLY A 1 93 ? -1.083 -7.119 0.127 1.00 96.19 93 GLY A CA 1
ATOM 723 C C . GLY A 1 93 ? -0.496 -5.984 -0.715 1.00 96.19 93 GLY A C 1
ATOM 724 O O . GLY A 1 93 ? 0.290 -6.234 -1.630 1.00 96.19 93 GLY A O 1
ATOM 725 N N . GLU A 1 94 ? -0.791 -4.733 -0.360 1.00 95.62 94 GLU A N 1
ATOM 726 C CA . GLU A 1 94 ? -0.235 -3.552 -1.026 1.00 95.62 94 GLU A CA 1
ATOM 727 C C . GLU A 1 94 ? 1.268 -3.396 -0.803 1.00 95.62 94 GLU A C 1
ATOM 729 O O . GLU A 1 94 ? 1.989 -3.081 -1.749 1.00 95.62 94 GLU A O 1
ATOM 734 N N . ILE A 1 95 ? 1.761 -3.666 0.409 1.00 95.50 95 ILE A N 1
ATOM 735 C CA . ILE A 1 95 ? 3.197 -3.623 0.720 1.00 95.50 95 ILE A CA 1
ATOM 736 C C . ILE A 1 95 ? 3.959 -4.685 -0.079 1.00 95.50 95 ILE A C 1
ATOM 738 O O . ILE A 1 95 ? 4.981 -4.384 -0.700 1.00 95.50 95 ILE A O 1
ATOM 742 N N . ILE A 1 96 ? 3.452 -5.919 -0.115 1.00 94.88 96 ILE A N 1
ATOM 743 C CA . ILE A 1 96 ? 4.083 -7.009 -0.865 1.00 94.88 96 ILE A CA 1
ATOM 744 C C . ILE A 1 96 ? 4.057 -6.726 -2.366 1.00 94.88 96 ILE A C 1
ATOM 746 O O . ILE A 1 96 ? 5.082 -6.863 -3.034 1.00 94.88 96 ILE A O 1
ATOM 750 N N . ALA A 1 97 ? 2.925 -6.281 -2.907 1.00 94.81 97 ALA A N 1
ATOM 751 C CA . ALA A 1 97 ? 2.822 -5.931 -4.318 1.00 94.81 97 ALA A CA 1
ATOM 752 C C . ALA A 1 97 ? 3.726 -4.742 -4.690 1.00 94.81 97 ALA A C 1
ATOM 754 O O . ALA A 1 97 ? 4.396 -4.804 -5.721 1.00 94.81 97 ALA A O 1
ATOM 755 N N . MET A 1 98 ? 3.826 -3.711 -3.841 1.00 94.62 98 MET A N 1
ATOM 756 C CA . MET A 1 98 ? 4.786 -2.611 -4.010 1.00 94.62 98 MET A CA 1
ATOM 757 C C . MET A 1 98 ? 6.215 -3.151 -4.097 1.00 94.62 98 MET A C 1
ATOM 759 O O . MET A 1 98 ? 6.949 -2.821 -5.029 1.00 94.62 98 MET A O 1
ATOM 763 N N . TYR A 1 99 ? 6.597 -4.029 -3.166 1.00 92.00 99 TYR A N 1
ATOM 764 C CA . TYR A 1 99 ? 7.932 -4.614 -3.146 1.00 92.00 99 TYR A CA 1
ATOM 765 C C . TYR A 1 99 ? 8.223 -5.424 -4.419 1.00 92.00 99 TYR A C 1
ATOM 767 O O . TYR A 1 99 ? 9.271 -5.267 -5.048 1.00 92.00 99 TYR A O 1
ATOM 775 N N . LEU A 1 100 ? 7.270 -6.253 -4.851 1.00 92.00 100 LEU A N 1
ATOM 776 C CA . LEU A 1 100 ? 7.402 -7.050 -6.069 1.00 92.00 100 LEU A CA 1
ATOM 777 C C . LEU A 1 100 ? 7.514 -6.173 -7.321 1.00 92.00 100 LEU A C 1
ATOM 779 O O . LEU A 1 100 ? 8.366 -6.440 -8.163 1.00 92.00 100 LEU A O 1
ATOM 783 N N . LEU A 1 101 ? 6.713 -5.115 -7.449 1.00 91.44 101 LEU A N 1
ATOM 784 C CA . LEU A 1 101 ? 6.775 -4.219 -8.609 1.00 91.44 101 LEU A CA 1
ATOM 785 C C . LEU A 1 101 ? 8.094 -3.441 -8.683 1.00 91.44 101 LEU A C 1
ATOM 787 O O . LEU A 1 101 ? 8.615 -3.227 -9.778 1.00 91.44 101 LEU A O 1
ATOM 791 N N . VAL A 1 102 ? 8.635 -3.018 -7.537 1.00 90.31 102 VAL A N 1
ATOM 792 C CA . VAL A 1 102 ? 9.852 -2.196 -7.482 1.00 90.31 102 VAL A CA 1
ATOM 793 C C . VAL A 1 102 ? 11.119 -3.040 -7.626 1.00 90.31 102 VAL A C 1
ATOM 795 O O . VAL A 1 102 ? 12.028 -2.641 -8.357 1.00 90.31 102 VAL A O 1
ATOM 798 N N . TRP A 1 103 ? 11.192 -4.209 -6.984 1.00 87.19 103 TRP A N 1
ATOM 799 C CA . TRP A 1 103 ? 12.434 -4.992 -6.905 1.00 87.19 103 TRP A CA 1
ATOM 800 C C . TRP A 1 103 ? 12.432 -6.313 -7.671 1.00 87.19 103 TRP A C 1
ATOM 802 O O . TRP A 1 103 ? 13.502 -6.909 -7.813 1.00 87.19 103 TRP A O 1
ATOM 812 N N . SER A 1 104 ? 11.301 -6.788 -8.206 1.00 84.06 104 SER A N 1
ATOM 813 C CA . SER A 1 104 ? 11.328 -8.003 -9.029 1.00 84.06 104 SER A CA 1
ATOM 814 C C . SER A 1 104 ? 12.195 -7.779 -10.272 1.00 84.06 104 SER A C 1
ATOM 816 O O . SER A 1 104 ? 11.913 -6.861 -11.035 1.00 84.06 104 SER A O 1
ATOM 818 N N . PRO A 1 105 ? 13.183 -8.646 -10.567 1.00 78.31 105 PRO A N 1
ATOM 819 C CA . PRO A 1 105 ? 14.056 -8.508 -11.740 1.00 78.31 105 PRO A CA 1
ATOM 820 C C . PRO A 1 105 ? 13.315 -8.672 -13.080 1.00 78.31 105 PRO A C 1
ATOM 822 O O . PRO A 1 105 ? 13.909 -8.528 -14.146 1.00 78.31 105 PRO A O 1
ATOM 825 N N . THR A 1 106 ? 12.019 -8.990 -13.042 1.00 72.19 106 THR A N 1
ATOM 826 C CA . THR A 1 106 ? 11.161 -9.200 -14.212 1.00 72.19 106 THR A CA 1
ATOM 827 C C . THR A 1 106 ? 10.236 -8.015 -14.491 1.00 72.19 106 THR A C 1
ATOM 829 O O . THR A 1 106 ? 9.162 -8.228 -15.041 1.00 72.19 106 THR A O 1
ATOM 832 N N . HIS A 1 107 ? 10.630 -6.773 -14.159 1.00 55.62 107 HIS A N 1
ATOM 833 C CA . HIS A 1 107 ? 9.799 -5.553 -14.250 1.00 55.62 107 HIS A CA 1
ATOM 834 C C . HIS A 1 107 ? 8.804 -5.541 -15.425 1.00 55.62 107 HIS A C 1
ATOM 836 O O . HIS A 1 107 ? 7.624 -5.293 -15.216 1.00 55.62 107 HIS A O 1
ATOM 842 N N . GLY A 1 108 ? 9.232 -5.885 -16.646 1.00 60.59 108 GLY A N 1
ATOM 843 C CA . GLY A 1 108 ? 8.390 -5.892 -17.854 1.00 60.59 108 GLY A CA 1
ATOM 844 C C . GLY A 1 108 ? 7.297 -6.973 -17.964 1.00 60.59 108 GLY A C 1
ATOM 845 O O . GLY A 1 108 ? 6.542 -6.937 -18.935 1.00 60.59 108 GLY A O 1
ATOM 846 N N . ALA A 1 109 ? 7.210 -7.933 -17.038 1.00 60.72 109 ALA A N 1
ATOM 847 C CA . ALA A 1 109 ? 6.181 -8.982 -17.011 1.00 60.72 109 ALA A CA 1
ATOM 848 C C . ALA A 1 109 ? 4.900 -8.555 -16.274 1.00 60.72 109 ALA A C 1
ATOM 850 O O . ALA A 1 109 ? 3.838 -9.129 -16.513 1.00 60.72 109 ALA A O 1
ATOM 851 N N . TRP A 1 110 ? 5.002 -7.555 -15.395 1.00 61.88 110 TRP A N 1
ATOM 852 C CA . TRP A 1 110 ? 3.892 -7.085 -14.561 1.00 61.88 110 TRP A CA 1
ATOM 853 C C . TRP A 1 110 ? 3.054 -5.996 -15.236 1.00 61.88 110 TRP A C 1
ATOM 855 O O . TRP A 1 110 ? 1.871 -5.874 -14.946 1.00 61.88 110 TRP A O 1
ATOM 865 N N . TRP A 1 111 ? 3.651 -5.248 -16.169 1.00 60.03 111 TRP A N 1
ATOM 866 C CA . TRP A 1 111 ? 3.005 -4.152 -16.910 1.00 60.03 111 TRP A CA 1
ATOM 867 C C . TRP A 1 111 ? 2.336 -4.592 -18.226 1.00 60.03 111 TRP A C 1
ATOM 869 O O . TRP A 1 111 ? 1.968 -3.743 -19.036 1.00 60.03 111 TRP A O 1
ATOM 879 N N . ARG A 1 112 ? 2.238 -5.905 -18.471 1.00 56.88 112 ARG A N 1
ATOM 880 C CA . ARG A 1 112 ? 1.547 -6.521 -19.616 1.00 56.88 112 ARG A CA 1
ATOM 881 C C . ARG A 1 112 ? 0.358 -7.324 -19.122 1.00 56.88 112 ARG A C 1
ATOM 883 O O . ARG A 1 112 ? -0.687 -7.242 -19.794 1.00 56.88 112 ARG A O 1
#

Solvent-accessible surface area (backbone atoms only — not comparable to full-atom values): 7031 Å² total; per-residue (Å²): 133,96,73,92,81,79,68,50,56,59,40,57,66,73,57,54,51,52,26,54,52,45,29,64,75,70,63,54,73,74,46,77,36,87,84,46,89,40,69,26,46,60,51,43,69,70,42,94,40,54,62,72,37,39,57,76,52,52,72,77,82,80,63,62,72,72,59,42,66,75,76,48,87,58,76,94,72,64,97,58,90,58,99,57,37,30,25,49,65,85,46,70,47,42,53,53,30,46,49,48,65,73,66,40,95,58,54,79,68,77,82,108

pLDDT: mean 76.6, std 18.01, range [41.19, 96.19]

Sequence (112 aa):
MTGDQVYADDVAGPMLVAIHQLIQRLGLFDEPLDGATVTDSRALYTTDTAYYRRDSLLPDVTESGELRKRFFGGAKKPIFTSANAYNHLISFGEIIAMYLLVWSPTHGAWWR